Protein AF-A0AAU6CFG2-F1 (afdb_monomer_lite)

Secondary structure (DSSP, 8-state):
--HHHHHHHHHHHHTT--HHHHHHHHHHHHHSHHHHHHHHTS------S------HHHHHHTTSSPPPGGGTTTHHHHHHHHHHHHH-S--

Radius of gyration: 18.11 Å; chains: 1; bounding box: 50×34×37 Å

Structure (mmCIF, N/CA/C/O backbone):
data_AF-A0AAU6CFG2-F1
#
_entry.id   AF-A0AAU6CFG2-F1
#
loop_
_atom_site.group_PDB
_atom_site.id
_atom_site.type_symbol
_atom_site.label_atom_id
_atom_site.label_alt_id
_atom_site.label_comp_id
_atom_site.label_asym_id
_atom_site.label_entity_id
_atom_site.label_seq_id
_atom_site.pdbx_PDB_ins_code
_atom_site.Cartn_x
_atom_site.Cartn_y
_atom_site.Cartn_z
_atom_site.occupancy
_atom_site.B_iso_or_equi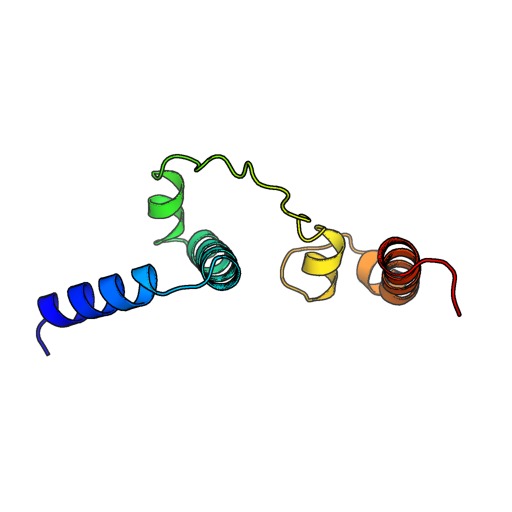v
_atom_site.auth_seq_id
_atom_site.auth_comp_id
_atom_site.auth_asym_id
_atom_site.auth_atom_id
_atom_site.pdbx_PDB_model_num
ATOM 1 N N . MET A 1 1 ? -22.446 16.549 4.649 1.00 54.91 1 MET A N 1
ATOM 2 C CA . MET A 1 1 ? -22.034 15.205 4.204 1.00 54.91 1 MET A CA 1
ATOM 3 C C . MET A 1 1 ? -22.372 14.250 5.319 1.00 54.91 1 MET A C 1
ATOM 5 O O . MET A 1 1 ? -22.051 14.548 6.462 1.00 54.91 1 MET A O 1
ATOM 9 N N . THR A 1 2 ? -23.158 13.219 5.031 1.00 71.69 2 THR A N 1
ATOM 10 C CA . THR A 1 2 ? -23.558 12.231 6.038 1.00 71.69 2 THR A CA 1
ATOM 11 C C . THR A 1 2 ? -22.609 11.051 5.936 1.00 71.69 2 THR A C 1
ATOM 13 O O . THR A 1 2 ? -22.419 10.557 4.829 1.00 71.69 2 THR A O 1
ATOM 16 N N . ALA A 1 3 ? -22.101 10.564 7.067 1.00 69.12 3 ALA A N 1
ATOM 17 C CA . ALA A 1 3 ? -21.141 9.460 7.125 1.00 69.12 3 ALA A CA 1
ATOM 18 C C . ALA A 1 3 ? -21.537 8.244 6.263 1.00 69.12 3 ALA A C 1
ATOM 20 O O . ALA A 1 3 ? -20.676 7.604 5.680 1.00 69.12 3 ALA A O 1
ATOM 21 N N . ALA A 1 4 ? -22.838 7.963 6.118 1.00 72.31 4 ALA A N 1
ATOM 22 C CA . ALA A 1 4 ? -23.347 6.889 5.261 1.00 72.31 4 ALA A CA 1
ATOM 23 C C . ALA A 1 4 ? -22.909 6.999 3.785 1.00 72.31 4 ALA A C 1
ATOM 25 O O . ALA A 1 4 ? -22.551 5.987 3.194 1.00 72.31 4 ALA A O 1
ATOM 26 N N . TYR A 1 5 ? -22.881 8.212 3.219 1.00 75.88 5 TYR A N 1
ATOM 27 C CA . TYR A 1 5 ? -22.417 8.427 1.842 1.00 75.88 5 TYR A CA 1
ATOM 28 C C . TYR A 1 5 ? -20.905 8.230 1.720 1.00 75.88 5 TYR A C 1
ATOM 30 O O . TYR A 1 5 ? -20.444 7.685 0.724 1.00 75.88 5 TYR A O 1
ATOM 38 N N . ASP A 1 6 ? -20.142 8.628 2.740 1.00 77.88 6 ASP A N 1
ATOM 39 C CA . ASP A 1 6 ? -18.684 8.492 2.728 1.00 77.88 6 ASP A CA 1
ATOM 40 C C . ASP A 1 6 ? -18.273 7.007 2.792 1.00 77.88 6 ASP A C 1
ATOM 42 O O . ASP A 1 6 ? -17.344 6.591 2.105 1.00 77.88 6 ASP A O 1
ATOM 46 N N . TYR A 1 7 ? -19.001 6.178 3.552 1.00 82.38 7 TYR A N 1
ATOM 47 C CA . TYR A 1 7 ? -18.774 4.727 3.579 1.00 82.38 7 TYR A CA 1
ATOM 48 C C . TYR A 1 7 ? -19.116 4.044 2.250 1.00 82.38 7 TYR A C 1
ATOM 50 O O . TYR A 1 7 ? -18.374 3.168 1.808 1.00 82.38 7 TYR A O 1
ATOM 58 N N . GLU A 1 8 ? -20.223 4.431 1.614 1.00 85.62 8 GLU A N 1
ATOM 59 C CA . GLU A 1 8 ? -20.663 3.851 0.340 1.00 85.62 8 GLU A CA 1
ATOM 60 C C . GLU A 1 8 ? -19.701 4.209 -0.806 1.00 85.62 8 GLU A C 1
ATOM 62 O O . GLU A 1 8 ? -19.298 3.334 -1.573 1.00 85.62 8 GLU A O 1
ATOM 67 N N . ASP A 1 9 ? -19.232 5.461 -0.861 1.00 88.88 9 ASP A N 1
ATOM 68 C CA . ASP A 1 9 ? -18.220 5.898 -1.832 1.00 88.88 9 ASP A CA 1
ATOM 69 C C . ASP A 1 9 ? -16.882 5.169 -1.630 1.00 88.88 9 ASP A C 1
ATOM 71 O O . ASP A 1 9 ? -16.282 4.673 -2.588 1.00 88.88 9 ASP A O 1
ATOM 75 N N . MET A 1 10 ? -16.443 5.000 -0.375 1.00 87.94 10 MET A N 1
ATOM 76 C CA . MET A 1 10 ? -15.247 4.207 -0.071 1.00 87.94 10 MET A CA 1
ATOM 77 C C . MET A 1 10 ? -15.384 2.751 -0.517 1.00 87.94 10 MET A C 1
ATOM 79 O O . MET A 1 10 ? -14.427 2.192 -1.055 1.00 87.94 10 MET A O 1
ATOM 83 N N . HIS A 1 11 ? -16.559 2.140 -0.347 1.00 88.12 11 HIS A N 1
ATOM 84 C CA . HIS A 1 11 ? -16.792 0.767 -0.789 1.00 88.12 11 HIS A CA 1
ATOM 85 C C . HIS A 1 11 ? -16.648 0.645 -2.311 1.00 88.12 11 HIS A C 1
ATOM 87 O O . HIS A 1 11 ? -15.889 -0.187 -2.807 1.00 88.12 11 HIS A O 1
ATOM 93 N N . HIS A 1 12 ? -17.263 1.570 -3.050 1.00 90.62 12 HIS A N 1
ATOM 94 C CA . HIS A 1 12 ? -17.159 1.616 -4.505 1.00 90.62 12 HIS A CA 1
ATOM 95 C C . HIS A 1 12 ? -15.741 1.876 -5.020 1.00 90.62 12 HIS A C 1
ATOM 97 O O . HIS A 1 12 ? -15.374 1.371 -6.083 1.00 90.62 12 HIS A O 1
ATOM 103 N N . LEU A 1 13 ? -14.934 2.664 -4.307 1.00 90.00 13 LEU A N 1
ATOM 104 C CA . LEU A 1 13 ? -13.536 2.869 -4.681 1.00 90.00 13 LEU A CA 1
ATOM 105 C C . LEU A 1 13 ? -12.704 1.607 -4.471 1.00 90.00 13 LEU A C 1
ATOM 107 O O . LEU A 1 13 ? -11.927 1.255 -5.360 1.00 90.00 13 LEU A O 1
ATOM 111 N N . VAL A 1 14 ? -12.880 0.922 -3.338 1.00 87.88 14 VAL A N 1
ATOM 112 C CA . VAL A 1 14 ? -12.159 -0.320 -3.024 1.00 87.88 14 VAL A CA 1
ATOM 113 C C . VAL A 1 14 ? -12.483 -1.417 -4.040 1.00 87.88 14 VAL A C 1
ATOM 115 O O . VAL A 1 14 ? -11.560 -2.061 -4.539 1.00 87.88 14 VAL A O 1
ATOM 118 N N . ASP A 1 15 ? -13.749 -1.552 -4.442 1.00 89.44 15 ASP A N 1
ATOM 119 C CA . ASP A 1 15 ? -14.201 -2.539 -5.436 1.00 89.44 15 ASP A CA 1
ATOM 120 C C . ASP A 1 15 ? -13.589 -2.341 -6.832 1.00 89.44 15 ASP A C 1
ATOM 122 O O . ASP A 1 15 ? -13.586 -3.250 -7.664 1.00 89.44 15 ASP A O 1
ATOM 126 N N . ARG A 1 16 ? -13.071 -1.143 -7.120 1.00 92.38 16 ARG A N 1
ATOM 127 C CA . ARG A 1 16 ? -12.500 -0.779 -8.426 1.00 92.38 16 ARG A CA 1
ATOM 128 C C . ARG A 1 16 ? -10.976 -0.799 -8.448 1.00 92.38 16 ARG A C 1
ATOM 130 O O . ARG A 1 16 ? -10.385 -0.498 -9.490 1.00 92.38 16 ARG A O 1
ATOM 137 N N . LEU A 1 17 ? -10.332 -1.111 -7.326 1.00 90.69 17 LEU A N 1
ATOM 138 C CA . LEU A 1 17 ? -8.879 -1.165 -7.247 1.00 90.69 17 LEU A CA 1
ATOM 139 C C . LEU A 1 17 ? -8.329 -2.324 -8.078 1.00 90.69 17 LEU A C 1
ATOM 141 O O . LEU A 1 17 ? -8.844 -3.438 -8.086 1.00 90.69 17 LEU A O 1
ATOM 145 N N . THR A 1 18 ? -7.215 -2.064 -8.750 1.00 84.25 18 THR A N 1
ATOM 146 C CA . THR A 1 18 ? -6.433 -3.117 -9.404 1.00 84.25 18 THR A CA 1
ATOM 147 C C . THR A 1 18 ? -5.698 -3.965 -8.355 1.00 84.25 18 THR A C 1
ATOM 149 O O . THR A 1 18 ? -5.386 -3.450 -7.276 1.00 84.25 18 THR A O 1
ATOM 152 N N . PRO A 1 19 ? -5.313 -5.219 -8.658 1.00 83.25 19 PRO A N 1
ATOM 153 C CA . PRO A 1 19 ? -4.592 -6.078 -7.709 1.00 83.25 19 PRO A CA 1
ATOM 154 C C . PRO A 1 19 ? -3.339 -5.417 -7.106 1.00 83.25 19 PRO A C 1
ATOM 156 O O . PRO A 1 19 ? -3.112 -5.457 -5.897 1.00 83.25 19 PRO A O 1
ATOM 159 N N . THR A 1 20 ? -2.566 -4.695 -7.923 1.00 75.81 20 THR A N 1
ATOM 160 C CA . THR A 1 20 ? -1.392 -3.934 -7.463 1.00 75.81 20 THR A CA 1
ATOM 161 C C . THR A 1 20 ? -1.758 -2.828 -6.469 1.00 75.81 20 THR A C 1
ATOM 163 O O . THR A 1 20 ? -1.018 -2.578 -5.517 1.00 75.81 20 THR A O 1
ATOM 166 N N . GLN A 1 21 ? -2.887 -2.144 -6.672 1.00 86.12 21 GLN A N 1
ATOM 167 C CA . GLN A 1 21 ? -3.369 -1.101 -5.762 1.00 86.12 21 GLN A CA 1
ATOM 168 C C . GLN A 1 21 ? -3.906 -1.699 -4.461 1.00 86.12 21 GLN A C 1
ATOM 170 O O . GLN A 1 21 ? -3.609 -1.162 -3.398 1.00 86.12 21 GLN A O 1
ATOM 175 N N . VAL A 1 22 ? -4.594 -2.842 -4.529 1.00 85.06 22 VAL A N 1
ATOM 176 C CA . VAL A 1 22 ? -5.017 -3.607 -3.347 1.00 85.06 22 VAL A CA 1
ATOM 177 C C . VAL A 1 22 ? -3.803 -4.018 -2.514 1.00 85.06 22 VAL A C 1
ATOM 179 O O . VAL A 1 22 ? -3.801 -3.834 -1.299 1.00 85.06 22 VAL A O 1
ATOM 182 N N . ARG A 1 23 ? -2.719 -4.488 -3.149 1.00 77.38 23 ARG A N 1
ATOM 183 C CA . ARG A 1 23 ? -1.483 -4.858 -2.443 1.00 77.38 23 ARG A CA 1
ATOM 184 C C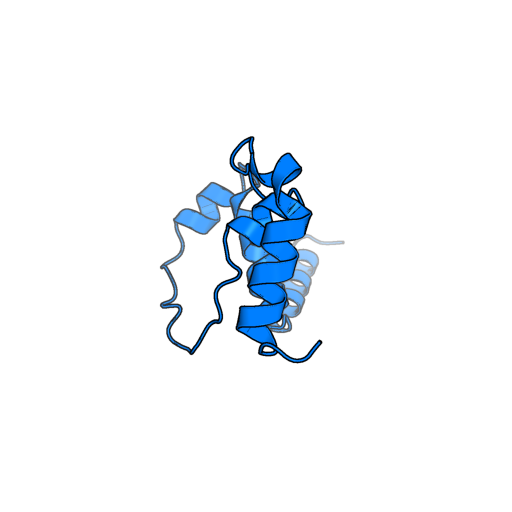 . ARG A 1 23 ? -0.841 -3.671 -1.723 1.00 77.38 23 ARG A C 1
ATOM 186 O O . ARG A 1 23 ? -0.442 -3.801 -0.569 1.00 77.38 23 ARG A O 1
ATOM 193 N N . ARG A 1 24 ? -0.772 -2.505 -2.375 1.00 83.00 24 ARG A N 1
ATOM 194 C CA . ARG A 1 24 ? -0.266 -1.269 -1.747 1.00 83.00 24 ARG A CA 1
ATOM 195 C C . ARG A 1 24 ? -1.158 -0.807 -0.599 1.00 83.00 24 ARG A C 1
ATOM 197 O O . ARG A 1 24 ? -0.637 -0.462 0.455 1.00 83.00 24 ARG A O 1
ATOM 204 N N . LEU A 1 25 ? -2.477 -0.837 -0.782 1.00 87.12 25 LEU A N 1
ATOM 205 C CA . LEU A 1 25 ? -3.432 -0.476 0.264 1.00 87.12 25 LEU A CA 1
ATOM 206 C C . LEU A 1 25 ? -3.294 -1.404 1.474 1.00 87.12 25 LEU A C 1
ATOM 208 O O . LEU A 1 25 ? -3.256 -0.929 2.601 1.00 87.12 25 LEU A O 1
ATOM 212 N N . ARG A 1 26 ? -3.129 -2.711 1.246 1.00 83.12 26 ARG A N 1
ATOM 213 C CA . ARG A 1 26 ? -2.911 -3.692 2.313 1.00 83.12 26 ARG A CA 1
ATOM 214 C C . ARG A 1 26 ? -1.651 -3.390 3.122 1.00 83.12 26 ARG A C 1
ATOM 216 O O . ARG A 1 26 ? -1.714 -3.450 4.342 1.00 83.12 26 ARG A O 1
ATOM 223 N N . LEU A 1 27 ? -0.546 -3.016 2.469 1.00 83.25 27 LEU A N 1
ATOM 224 C CA . LEU A 1 27 ? 0.679 -2.604 3.167 1.00 83.25 27 LEU A CA 1
ATOM 225 C C . LEU A 1 27 ? 0.443 -1.374 4.052 1.00 83.25 27 LEU A C 1
ATOM 227 O O . LEU A 1 27 ? 0.813 -1.397 5.223 1.00 83.25 27 LEU A O 1
ATOM 231 N N . LEU A 1 28 ? -0.218 -0.341 3.522 1.00 85.50 28 LEU A N 1
ATOM 232 C CA . LEU A 1 28 ? -0.538 0.874 4.281 1.00 85.50 28 LEU A CA 1
ATOM 2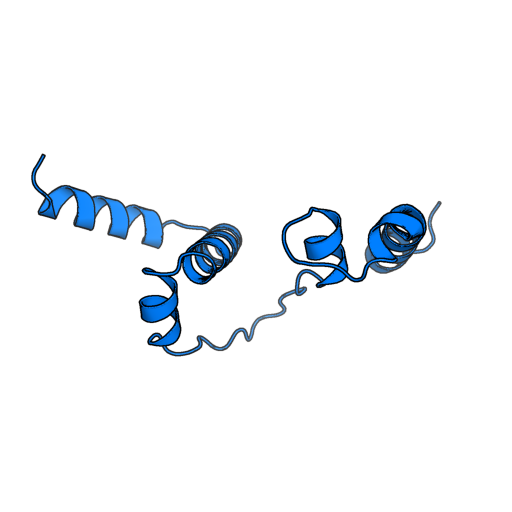33 C C . LEU A 1 28 ? -1.434 0.567 5.489 1.00 85.50 28 LEU A C 1
ATOM 235 O O . LEU A 1 28 ? -1.145 0.999 6.598 1.00 85.50 28 LEU A O 1
ATOM 239 N N . VAL A 1 29 ? -2.472 -0.247 5.289 1.00 86.00 29 VAL A N 1
ATOM 240 C CA . VAL A 1 29 ? -3.398 -0.683 6.344 1.00 86.00 29 VAL A CA 1
ATOM 241 C C . VAL A 1 29 ? -2.679 -1.478 7.439 1.00 86.00 29 VAL A C 1
ATOM 243 O O . VAL A 1 29 ? -2.976 -1.305 8.613 1.00 86.00 29 VAL A O 1
ATOM 246 N N . THR A 1 30 ? -1.715 -2.335 7.090 1.00 81.50 30 THR A N 1
ATOM 247 C CA . THR A 1 30 ? -0.960 -3.116 8.090 1.00 81.50 30 THR A CA 1
ATOM 248 C C . THR A 1 30 ? 0.049 -2.296 8.894 1.00 81.50 30 THR A C 1
ATOM 250 O O . THR A 1 30 ? 0.456 -2.741 9.967 1.00 81.50 30 THR A O 1
ATOM 253 N N . GLN A 1 31 ? 0.466 -1.134 8.381 1.00 80.44 31 GLN A N 1
ATOM 254 C CA . GLN A 1 31 ? 1.399 -0.218 9.047 1.00 80.44 31 GLN A CA 1
ATOM 255 C C . GLN A 1 31 ? 0.698 0.755 10.005 1.00 80.44 31 GLN A C 1
ATOM 257 O O . GLN A 1 31 ? 1.355 1.336 10.864 1.00 80.44 31 GLN A O 1
ATOM 262 N N . ASP A 1 32 ? -0.614 0.925 9.867 1.00 88.06 32 ASP A N 1
ATOM 263 C CA . ASP A 1 32 ? -1.433 1.756 10.743 1.00 88.06 32 ASP A CA 1
ATOM 264 C C . ASP A 1 32 ? -1.895 0.954 11.974 1.00 88.06 32 ASP A C 1
ATOM 266 O O . ASP A 1 32 ? -2.433 -0.141 11.837 1.00 88.06 32 ASP A O 1
ATOM 270 N N . GLU A 1 33 ? -1.664 1.462 13.188 1.00 82.44 33 GLU A N 1
ATOM 271 C CA . GLU A 1 33 ? -1.912 0.718 14.436 1.00 82.44 33 GLU A CA 1
ATOM 272 C C . GLU A 1 33 ? -3.399 0.402 14.674 1.00 82.44 33 GLU A C 1
ATOM 274 O O . GLU A 1 33 ? -3.733 -0.685 15.161 1.00 82.44 33 GLU A O 1
ATOM 279 N N . GLU A 1 34 ? -4.297 1.319 14.307 1.00 84.06 34 GLU A N 1
ATOM 280 C CA . GLU A 1 34 ? -5.740 1.130 14.466 1.00 84.06 34 GLU A CA 1
ATOM 281 C C . GLU A 1 34 ? -6.282 0.184 13.386 1.00 84.06 34 GLU A C 1
ATOM 283 O O . GLU A 1 34 ? -7.060 -0.730 13.677 1.00 84.06 34 GLU A O 1
ATOM 288 N N . LEU A 1 35 ? -5.830 0.341 12.139 1.00 84.44 35 LEU A N 1
ATOM 289 C CA . LEU A 1 35 ? -6.306 -0.459 11.009 1.00 84.44 35 LEU A CA 1
ATOM 290 C C . LEU A 1 35 ? -5.659 -1.853 10.937 1.00 84.44 35 LEU A C 1
ATOM 292 O O . LEU A 1 35 ? -6.287 -2.800 10.454 1.00 84.44 35 LEU A O 1
ATOM 296 N N . SER A 1 36 ? -4.441 -2.025 11.455 1.00 82.12 36 SER A N 1
ATOM 297 C CA . SER A 1 36 ? -3.722 -3.306 11.452 1.00 82.12 36 SER A CA 1
ATOM 298 C C . SER A 1 36 ? -4.442 -4.366 12.284 1.00 82.12 36 SER A C 1
ATOM 300 O O . SER A 1 36 ? -4.523 -5.524 11.870 1.00 82.12 36 SER A O 1
ATOM 302 N N . GLN A 1 37 ? -5.059 -3.975 13.404 1.00 81.44 37 GLN A N 1
ATOM 303 C CA . GLN A 1 37 ? -5.880 -4.876 14.224 1.00 81.44 37 GLN A CA 1
ATOM 304 C C . GLN A 1 37 ? -7.078 -5.424 13.437 1.00 81.44 37 GLN A C 1
ATOM 306 O O . GLN A 1 37 ? -7.401 -6.610 13.522 1.00 81.44 37 GLN A O 1
ATOM 311 N N . VAL A 1 38 ? -7.700 -4.577 12.612 1.00 79.50 38 VAL A N 1
ATOM 312 C CA . VAL A 1 38 ? -8.815 -4.969 11.743 1.00 79.50 38 VAL A CA 1
ATOM 313 C C . VAL A 1 38 ? -8.322 -5.897 10.632 1.00 79.50 38 VAL A C 1
ATOM 315 O O . VAL A 1 38 ? -8.933 -6.932 10.375 1.00 79.50 38 VAL A O 1
ATOM 318 N N . ALA A 1 39 ? -7.181 -5.595 10.013 1.00 76.44 39 ALA A N 1
ATOM 319 C CA . ALA A 1 39 ? -6.622 -6.408 8.935 1.00 76.44 39 ALA A CA 1
ATOM 320 C C . ALA A 1 39 ? -6.185 -7.812 9.383 1.00 76.44 39 ALA A C 1
ATOM 322 O O . ALA A 1 39 ? -6.330 -8.765 8.620 1.00 76.44 39 ALA A O 1
ATOM 323 N N . GLN A 1 40 ? -5.694 -7.960 10.616 1.00 77.50 40 GLN A N 1
ATOM 324 C CA . GLN A 1 40 ? -5.317 -9.256 11.200 1.00 77.50 40 GLN A CA 1
ATOM 325 C C . GLN A 1 40 ? -6.521 -10.161 11.496 1.00 77.50 40 GLN A C 1
ATOM 327 O O . GLN A 1 40 ? -6.365 -11.376 11.601 1.00 77.50 40 GLN A O 1
ATOM 332 N N . SER A 1 41 ? -7.719 -9.584 11.619 1.00 75.81 41 SER A N 1
ATOM 333 C CA . SER A 1 41 ? -8.962 -10.334 11.831 1.00 75.81 41 SER A CA 1
ATOM 334 C C . SER A 1 41 ? -9.548 -10.922 10.541 1.00 75.81 41 SER A C 1
ATOM 336 O O . SER A 1 41 ? -10.428 -11.784 10.598 1.00 75.81 41 SER A O 1
ATOM 338 N N . LEU A 1 42 ? -9.062 -10.477 9.375 1.00 72.25 42 LEU A N 1
ATOM 339 C CA . LEU A 1 42 ? -9.522 -10.953 8.075 1.00 72.25 42 LEU A CA 1
ATOM 340 C C . LEU A 1 42 ? -8.852 -12.287 7.709 1.00 72.25 42 LEU A C 1
ATOM 342 O O . LEU A 1 42 ? -7.653 -12.463 7.943 1.00 72.25 42 LEU A O 1
ATOM 346 N N . PRO A 1 43 ? -9.591 -13.226 7.090 1.00 60.88 43 PRO A N 1
ATOM 347 C CA . PRO A 1 43 ? -9.011 -14.474 6.618 1.00 60.88 43 PRO A CA 1
ATOM 348 C C . PRO A 1 43 ? -7.911 -14.184 5.592 1.00 60.88 43 PRO A C 1
ATOM 350 O O . PRO A 1 43 ? -8.083 -13.368 4.682 1.00 60.88 43 PRO A O 1
ATOM 353 N N . ALA A 1 44 ? -6.767 -14.854 5.740 1.00 57.31 44 ALA A N 1
ATOM 354 C CA . ALA A 1 44 ? -5.705 -14.794 4.750 1.00 57.31 44 ALA A CA 1
ATOM 355 C C . ALA A 1 44 ? -6.243 -15.359 3.429 1.00 57.31 44 ALA A C 1
ATOM 357 O O . ALA A 1 44 ? -6.458 -16.559 3.305 1.00 57.31 44 ALA A O 1
ATOM 358 N N . VAL A 1 45 ? -6.514 -14.481 2.462 1.00 55.84 45 VAL A N 1
ATOM 359 C CA . VAL A 1 45 ? -6.799 -14.903 1.090 1.00 55.84 45 VAL A CA 1
ATOM 360 C C . VAL A 1 45 ? -5.530 -15.558 0.559 1.00 55.84 45 VAL A C 1
ATOM 362 O O . VAL A 1 45 ? -4.483 -14.907 0.516 1.00 55.84 45 VAL A O 1
ATOM 365 N N . ASP A 1 46 ? -5.637 -16.841 0.219 1.00 45.38 46 ASP A N 1
ATOM 366 C CA . ASP A 1 46 ? -4.599 -17.626 -0.437 1.00 45.38 46 ASP A CA 1
ATOM 367 C C . ASP A 1 46 ? -4.093 -16.868 -1.670 1.00 45.38 46 ASP A C 1
ATOM 369 O O . ASP A 1 46 ? -4.789 -16.749 -2.678 1.00 45.38 4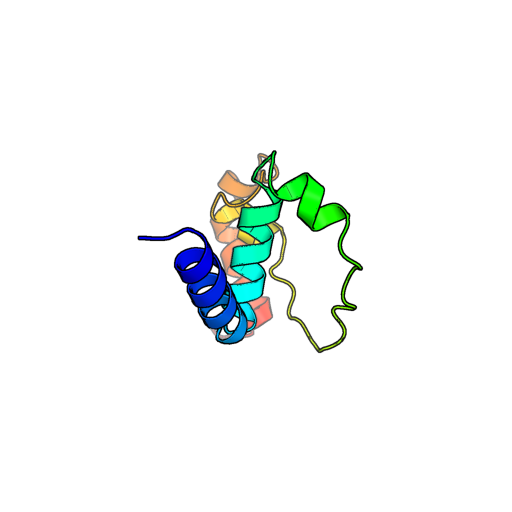6 ASP A O 1
ATOM 373 N N . ALA A 1 47 ? -2.873 -16.340 -1.577 1.00 50.28 47 ALA A N 1
ATOM 374 C CA . ALA A 1 47 ? -2.125 -15.776 -2.692 1.00 50.28 47 ALA A CA 1
ATOM 375 C C . ALA A 1 47 ? -1.635 -16.921 -3.596 1.00 50.28 47 ALA A C 1
ATOM 377 O O . ALA A 1 47 ? -0.448 -17.222 -3.663 1.00 50.28 47 ALA A O 1
ATOM 378 N N . ASN A 1 48 ? -2.572 -17.624 -4.228 1.00 47.53 48 ASN A N 1
ATOM 379 C CA . ASN A 1 48 ? -2.303 -18.650 -5.225 1.00 47.53 48 ASN A CA 1
ATOM 380 C C . ASN A 1 48 ? -2.677 -18.091 -6.595 1.00 47.53 48 ASN A C 1
ATOM 382 O O . ASN A 1 48 ? -3.801 -18.291 -7.034 1.00 47.53 48 ASN A O 1
ATOM 386 N N . GLU A 1 49 ? -1.747 -17.380 -7.231 1.00 43.62 49 GLU A N 1
ATOM 387 C CA . GLU A 1 49 ? -1.697 -17.130 -8.680 1.00 43.62 49 GLU A CA 1
ATOM 388 C C . GLU A 1 49 ? -0.389 -16.384 -8.979 1.00 43.62 49 GLU A C 1
ATOM 390 O O . GLU A 1 49 ? -0.334 -15.168 -8.846 1.00 43.62 49 GLU A O 1
ATOM 395 N N . ASP A 1 50 ? 0.680 -17.133 -9.289 1.00 47.56 50 ASP A N 1
ATOM 396 C CA . ASP A 1 50 ? 1.926 -16.678 -9.936 1.00 47.56 50 ASP A CA 1
ATOM 397 C C . ASP A 1 50 ? 2.394 -15.245 -9.601 1.00 47.56 50 ASP A C 1
ATOM 399 O O . ASP A 1 50 ? 2.787 -14.458 -10.466 1.00 47.56 50 ASP A O 1
ATOM 403 N N . GLU A 1 51 ? 2.364 -14.888 -8.315 1.00 49.81 51 GLU A N 1
ATOM 404 C CA . GLU A 1 51 ? 2.866 -13.608 -7.848 1.00 49.81 51 GLU A CA 1
ATOM 405 C C . GLU A 1 51 ? 4.391 -13.661 -7.879 1.00 49.81 51 GLU A C 1
ATOM 407 O O . GLU A 1 51 ? 5.026 -14.294 -7.032 1.00 49.81 51 GLU A O 1
ATOM 412 N N . GLU A 1 52 ? 5.007 -12.936 -8.814 1.00 51.31 52 GLU A N 1
ATOM 413 C CA . GLU A 1 52 ? 6.398 -12.518 -8.659 1.00 51.31 52 GLU A CA 1
ATOM 414 C C . GLU A 1 52 ? 6.453 -11.610 -7.417 1.00 51.31 52 GLU A C 1
ATOM 416 O O . GLU A 1 52 ? 6.220 -10.397 -7.456 1.00 51.31 52 GLU A O 1
ATOM 421 N N . SER A 1 53 ? 6.624 -12.244 -6.256 1.00 58.19 53 SER A N 1
ATOM 422 C CA . SER A 1 53 ? 6.687 -11.588 -4.962 1.00 58.19 53 SER A CA 1
ATOM 423 C C . SER A 1 53 ? 7.764 -10.518 -5.026 1.00 58.19 53 SER A C 1
ATOM 425 O O . SER A 1 53 ? 8.898 -10.800 -5.412 1.00 58.19 53 SER A O 1
ATOM 427 N N . VAL A 1 54 ? 7.410 -9.275 -4.677 1.00 60.12 54 VAL A N 1
ATOM 428 C CA . VAL A 1 54 ? 8.385 -8.186 -4.648 1.00 60.12 54 VAL A CA 1
ATOM 429 C C . VAL A 1 54 ? 9.424 -8.558 -3.587 1.00 60.12 54 VAL A C 1
ATOM 431 O O . VAL A 1 54 ? 9.074 -8.616 -2.406 1.00 60.12 54 VAL A O 1
ATOM 434 N N . PRO A 1 55 ? 10.682 -8.839 -3.967 1.00 66.69 55 PRO A N 1
ATOM 435 C CA . PRO A 1 55 ? 11.671 -9.355 -3.040 1.00 66.69 55 PRO A CA 1
ATOM 436 C C . PRO A 1 55 ? 11.943 -8.333 -1.946 1.00 66.69 55 PRO A C 1
ATOM 438 O O . PRO A 1 55 ? 12.076 -7.139 -2.225 1.00 66.69 55 PRO A O 1
ATOM 441 N N . ALA A 1 56 ? 12.075 -8.817 -0.713 1.00 67.19 56 ALA A N 1
ATOM 442 C CA . ALA A 1 56 ? 12.273 -7.987 0.472 1.00 67.19 56 ALA A CA 1
ATOM 443 C C . ALA A 1 56 ? 13.440 -6.991 0.323 1.00 67.19 56 ALA A C 1
ATOM 445 O O . ALA A 1 56 ? 13.335 -5.860 0.787 1.00 67.19 56 ALA A O 1
ATOM 446 N N . GLY A 1 57 ? 14.503 -7.363 -0.402 1.00 68.94 57 GLY A N 1
ATOM 447 C CA . GLY A 1 57 ? 15.627 -6.466 -0.694 1.00 68.94 57 GLY A CA 1
ATOM 448 C C . GLY A 1 57 ? 15.244 -5.217 -1.500 1.00 68.94 57 GLY A C 1
ATOM 449 O O . GLY A 1 57 ? 15.763 -4.142 -1.231 1.00 68.94 57 GLY A O 1
ATOM 450 N N . LEU A 1 58 ? 14.284 -5.301 -2.429 1.00 72.44 58 LEU A N 1
ATOM 451 C CA . LEU A 1 58 ? 13.838 -4.136 -3.199 1.00 72.44 58 LEU A CA 1
ATOM 452 C C . LEU A 1 58 ? 12.982 -3.210 -2.337 1.00 72.44 58 LEU A C 1
ATOM 454 O O . LEU A 1 58 ? 13.116 -1.995 -2.427 1.00 72.44 58 LEU A O 1
ATOM 458 N N . LEU A 1 59 ? 12.125 -3.785 -1.490 1.00 73.75 59 LEU A N 1
ATOM 459 C CA . LEU A 1 59 ? 11.321 -3.021 -0.536 1.00 73.75 59 LEU A CA 1
ATOM 460 C C . LEU A 1 59 ? 12.210 -2.293 0.477 1.00 73.75 59 LEU A C 1
ATOM 462 O O . LEU A 1 59 ? 11.940 -1.144 0.816 1.00 73.75 59 LEU A O 1
ATOM 466 N N . ALA A 1 60 ? 13.283 -2.938 0.925 1.00 75.62 60 ALA A N 1
ATOM 467 C CA . ALA A 1 60 ? 14.257 -2.339 1.820 1.00 75.62 60 ALA A CA 1
ATOM 468 C C . ALA A 1 60 ? 15.058 -1.215 1.140 1.00 75.62 60 ALA A C 1
ATOM 470 O O . ALA A 1 60 ? 15.232 -0.146 1.717 1.00 75.62 60 ALA A O 1
ATOM 471 N N . LEU A 1 61 ? 15.466 -1.414 -0.118 1.00 75.19 61 LEU A N 1
ATOM 472 C CA . LEU A 1 61 ? 16.216 -0.425 -0.894 1.00 75.19 61 LEU A CA 1
ATOM 473 C C . LEU A 1 61 ? 15.440 0.885 -1.106 1.00 75.19 61 LEU A C 1
ATOM 475 O O . LEU A 1 61 ? 16.016 1.966 -1.031 1.00 75.19 61 LEU A O 1
ATOM 479 N N . ILE A 1 62 ? 14.131 0.803 -1.357 1.00 74.31 62 ILE A N 1
ATOM 480 C CA . ILE A 1 62 ? 13.276 1.988 -1.545 1.00 74.31 62 ILE A CA 1
ATOM 481 C C . ILE A 1 62 ? 12.802 2.609 -0.218 1.00 74.31 62 ILE A C 1
ATOM 483 O O . ILE A 1 62 ? 11.973 3.516 -0.235 1.00 74.31 62 ILE A O 1
ATOM 487 N N . GLY A 1 63 ? 13.283 2.108 0.926 1.00 66.12 63 GLY A N 1
ATOM 488 C CA . GLY A 1 63 ? 12.908 2.595 2.255 1.00 66.12 63 GLY A CA 1
ATOM 489 C C . GLY A 1 63 ? 11.495 2.202 2.698 1.00 66.12 63 GLY A C 1
ATOM 490 O O . GLY A 1 63 ? 10.933 2.839 3.584 1.00 66.12 63 GLY A O 1
ATOM 491 N N . SER A 1 64 ? 10.901 1.171 2.087 1.00 59.84 64 SER A N 1
ATOM 492 C CA . SER A 1 64 ? 9.553 0.691 2.423 1.00 59.84 64 SER A CA 1
ATOM 493 C C . SER A 1 64 ? 9.531 -0.276 3.612 1.00 59.84 64 SER A C 1
ATOM 495 O O . SER A 1 64 ? 8.467 -0.475 4.196 1.00 59.84 64 SER A O 1
ATOM 497 N N . VAL A 1 65 ? 10.663 -0.902 3.944 1.00 71.38 65 VAL A N 1
ATOM 498 C CA . VAL A 1 65 ? 10.860 -1.753 5.131 1.00 71.38 65 VAL A CA 1
ATOM 499 C C . VAL A 1 65 ? 12.279 -1.565 5.665 1.00 71.38 65 VAL A C 1
ATOM 501 O O . VAL A 1 65 ? 13.160 -1.115 4.932 1.00 71.38 65 VAL A O 1
ATOM 504 N N . ASN A 1 66 ? 12.522 -1.946 6.921 1.00 69.69 66 ASN A N 1
ATOM 505 C CA . ASN A 1 66 ? 13.883 -1.994 7.453 1.00 69.69 66 ASN A CA 1
ATOM 506 C C . ASN A 1 66 ? 14.695 -3.063 6.710 1.00 69.69 66 ASN A C 1
ATOM 508 O O . ASN A 1 66 ? 14.357 -4.248 6.740 1.00 69.69 66 ASN A O 1
ATOM 512 N N . GLY A 1 67 ? 15.746 -2.620 6.025 1.00 65.75 67 GLY A N 1
ATOM 513 C CA . GLY A 1 67 ? 16.731 -3.478 5.378 1.00 65.75 67 GLY A CA 1
ATOM 514 C C . GLY A 1 67 ? 17.883 -3.844 6.304 1.00 65.75 67 GLY A C 1
ATOM 515 O O . GLY A 1 67 ? 18.088 -3.172 7.316 1.00 65.75 67 GLY A O 1
ATOM 516 N N . PRO A 1 68 ? 18.663 -4.878 5.957 1.00 70.38 68 PRO A N 1
ATOM 517 C CA . PRO A 1 68 ? 19.954 -5.081 6.593 1.00 70.38 68 PRO A CA 1
ATOM 518 C C . PRO A 1 68 ? 20.859 -3.861 6.341 1.00 70.38 68 PRO A C 1
ATOM 520 O O . PRO A 1 68 ? 20.771 -3.219 5.293 1.00 70.38 68 PRO A O 1
ATOM 523 N N . GLU A 1 69 ? 21.693 -3.515 7.326 1.00 65.56 69 GLU A N 1
ATOM 524 C CA . GLU A 1 69 ? 22.535 -2.303 7.312 1.00 65.56 69 GLU A CA 1
ATOM 525 C C . GLU A 1 69 ? 23.456 -2.225 6.081 1.00 65.56 69 GLU A C 1
ATOM 527 O O . GLU A 1 69 ? 23.713 -1.137 5.570 1.00 65.56 69 GLU A O 1
ATOM 532 N N . ASP A 1 70 ? 23.897 -3.374 5.559 1.00 72.44 70 ASP A N 1
ATOM 533 C CA . ASP A 1 70 ? 24.788 -3.478 4.397 1.00 72.44 70 ASP A CA 1
ATOM 534 C C . ASP A 1 70 ? 24.077 -3.253 3.052 1.00 72.44 70 ASP A C 1
ATOM 536 O O . ASP A 1 70 ? 24.726 -3.080 2.018 1.00 72.44 70 ASP A O 1
ATOM 540 N N . LEU A 1 71 ? 22.741 -3.227 3.036 1.00 69.62 71 LEU A N 1
ATOM 541 C CA . LEU A 1 71 ? 21.965 -3.110 1.803 1.00 69.62 71 LEU A CA 1
ATOM 542 C C . LEU A 1 71 ? 22.153 -1.745 1.128 1.00 69.62 71 LEU A C 1
ATOM 544 O O . LEU A 1 71 ? 22.166 -1.659 -0.098 1.00 69.62 71 LEU A O 1
ATOM 548 N N . ALA A 1 72 ? 22.321 -0.683 1.921 1.00 69.19 72 ALA A N 1
ATOM 549 C CA . ALA A 1 72 ? 22.601 0.654 1.403 1.00 69.19 72 ALA A CA 1
ATOM 550 C C . ALA A 1 72 ? 23.996 0.730 0.760 1.00 69.19 72 ALA A C 1
ATOM 552 O O . ALA A 1 72 ? 24.169 1.374 -0.274 1.00 69.19 72 ALA A O 1
ATOM 553 N N . GLU A 1 73 ? 24.979 0.032 1.331 1.00 77.06 73 GLU A N 1
ATOM 554 C CA . GLU A 1 73 ? 26.350 -0.031 0.813 1.00 77.06 73 GLU A CA 1
ATOM 555 C C . GLU A 1 73 ? 26.436 -0.874 -0.470 1.00 77.06 73 GLU A C 1
ATOM 557 O O . GLU A 1 73 ? 27.176 -0.535 -1.390 1.00 77.06 73 GLU A O 1
ATOM 562 N N . ARG A 1 74 ? 25.621 -1.931 -0.575 1.00 79.44 74 ARG A N 1
ATOM 563 C CA . ARG A 1 74 ? 25.648 -2.907 -1.680 1.00 79.44 74 ARG A CA 1
ATOM 564 C C . ARG A 1 74 ? 24.541 -2.724 -2.722 1.00 79.44 74 ARG A C 1
ATOM 566 O O . ARG A 1 74 ? 24.290 -3.629 -3.521 1.00 79.44 74 ARG A O 1
ATOM 573 N N . HIS A 1 75 ? 23.858 -1.582 -2.731 1.00 76.81 75 HIS A N 1
ATOM 574 C CA . HIS A 1 75 ? 22.678 -1.391 -3.577 1.00 76.81 75 HIS A CA 1
ATOM 575 C C . HIS A 1 75 ? 22.970 -1.510 -5.081 1.00 76.81 75 HIS A C 1
ATOM 577 O O . HIS A 1 75 ? 22.148 -2.057 -5.813 1.00 76.81 75 HIS A O 1
ATOM 583 N N . ASP A 1 76 ? 24.141 -1.065 -5.543 1.00 81.19 76 ASP A N 1
ATOM 584 C CA . ASP A 1 76 ? 24.548 -1.189 -6.949 1.00 81.19 76 ASP A CA 1
ATOM 585 C C . ASP A 1 76 ? 24.689 -2.653 -7.383 1.00 81.19 76 ASP A C 1
ATOM 587 O O . ASP A 1 76 ? 24.254 -3.035 -8.473 1.00 81.19 76 ASP A O 1
ATOM 591 N N . ASP A 1 77 ? 25.259 -3.493 -6.517 1.00 83.69 77 ASP A N 1
ATOM 592 C CA . ASP A 1 77 ? 25.398 -4.927 -6.770 1.00 83.69 77 ASP A CA 1
ATOM 593 C C . ASP A 1 77 ? 24.035 -5.615 -6.754 1.00 83.69 77 ASP A C 1
ATOM 595 O O . ASP A 1 77 ? 23.744 -6.419 -7.639 1.00 83.69 77 ASP A O 1
ATOM 599 N N . TYR A 1 78 ? 23.168 -5.224 -5.817 1.00 79.81 78 TYR A N 1
ATOM 600 C CA . TYR A 1 78 ? 21.793 -5.705 -5.742 1.00 79.81 78 TYR A CA 1
ATOM 601 C C . TYR A 1 78 ? 20.989 -5.368 -7.008 1.00 79.81 78 TYR A C 1
ATOM 603 O O . TYR A 1 78 ? 20.291 -6.222 -7.556 1.00 79.81 78 TYR A O 1
ATOM 611 N N . ILE A 1 79 ? 21.097 -4.135 -7.515 1.00 81.50 79 ILE A N 1
ATOM 612 C CA . ILE A 1 79 ? 20.440 -3.720 -8.761 1.00 81.50 79 ILE A CA 1
ATOM 613 C C . ILE A 1 79 ? 21.009 -4.504 -9.948 1.00 81.50 79 ILE A C 1
ATOM 615 O O . ILE A 1 79 ? 20.242 -4.959 -10.797 1.00 81.50 79 ILE A O 1
ATOM 619 N N . ARG A 1 80 ? 22.332 -4.696 -10.012 1.00 83.75 80 ARG A N 1
ATOM 620 C CA . ARG A 1 80 ? 22.993 -5.421 -11.106 1.00 83.75 80 ARG A CA 1
ATOM 621 C C . ARG A 1 80 ? 22.593 -6.895 -11.150 1.00 83.75 80 ARG A C 1
ATOM 623 O O . ARG A 1 80 ? 22.250 -7.396 -12.218 1.00 83.75 80 ARG A O 1
ATOM 630 N N . GLU A 1 81 ? 22.603 -7.572 -10.006 1.00 82.31 81 GLU A N 1
ATOM 631 C CA . GLU A 1 81 ? 22.167 -8.965 -9.870 1.00 82.31 81 GLU A CA 1
ATOM 632 C C . GLU A 1 81 ? 20.701 -9.117 -10.285 1.00 82.31 81 GLU A C 1
ATOM 634 O O . GLU A 1 81 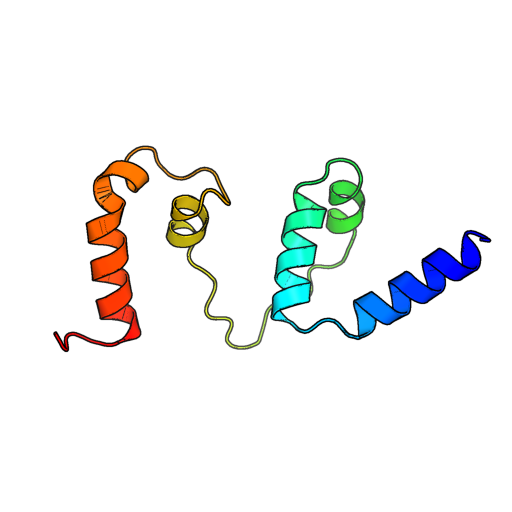? 20.366 -9.956 -11.118 1.00 82.31 81 GLU A O 1
ATOM 639 N N . ARG A 1 82 ? 19.848 -8.193 -9.841 1.00 77.44 82 ARG A N 1
ATOM 640 C CA . ARG A 1 82 ? 18.429 -8.175 -10.192 1.00 77.44 82 ARG A CA 1
ATOM 641 C C . ARG A 1 82 ? 18.165 -7.932 -11.678 1.00 77.44 82 ARG A C 1
ATOM 643 O O . ARG A 1 82 ? 17.260 -8.535 -12.253 1.00 77.44 82 ARG A O 1
ATOM 650 N N . MET A 1 83 ? 18.916 -7.032 -12.312 1.00 80.44 83 MET A N 1
ATOM 651 C CA . MET A 1 83 ? 18.798 -6.799 -13.755 1.00 80.44 83 MET A CA 1
ATOM 652 C C . MET A 1 83 ? 19.197 -8.049 -14.543 1.00 80.44 83 MET A C 1
ATOM 654 O O . MET A 1 83 ? 18.526 -8.385 -15.516 1.00 80.44 83 MET A O 1
ATOM 658 N N . ARG A 1 84 ? 20.220 -8.778 -14.081 1.00 82.38 84 ARG A N 1
ATOM 659 C CA . ARG A 1 84 ? 20.633 -10.056 -14.670 1.00 82.38 84 ARG A CA 1
ATOM 660 C C . ARG A 1 84 ? 19.573 -11.145 -14.494 1.00 82.38 84 ARG A C 1
ATOM 662 O O . ARG A 1 84 ? 19.275 -11.841 -15.457 1.00 82.38 84 ARG A O 1
ATOM 669 N N . GLU A 1 85 ? 18.987 -11.282 -13.308 1.00 77.06 85 GLU A N 1
ATOM 670 C CA . GLU A 1 85 ? 17.912 -12.253 -13.047 1.00 77.06 85 GLU A CA 1
ATOM 671 C C . GLU A 1 85 ? 16.668 -11.985 -13.904 1.00 77.06 85 GLU A C 1
ATOM 673 O O . GLU A 1 85 ? 16.026 -12.919 -14.380 1.00 77.06 85 GLU A O 1
ATOM 678 N N . ARG A 1 86 ? 16.341 -10.705 -14.125 1.00 70.94 86 ARG A N 1
ATOM 679 C CA . ARG A 1 86 ? 15.111 -10.295 -14.812 1.00 70.94 86 ARG A CA 1
ATOM 680 C C . ARG A 1 86 ? 15.227 -10.230 -16.333 1.00 70.94 86 ARG A C 1
ATOM 682 O O . ARG A 1 86 ? 14.251 -10.504 -17.025 1.00 70.94 86 ARG A O 1
ATOM 689 N N . PHE A 1 87 ? 16.379 -9.820 -16.853 1.00 78.12 87 PHE A N 1
ATOM 690 C CA . PHE A 1 87 ? 16.564 -9.545 -18.282 1.00 78.12 87 PHE A CA 1
ATOM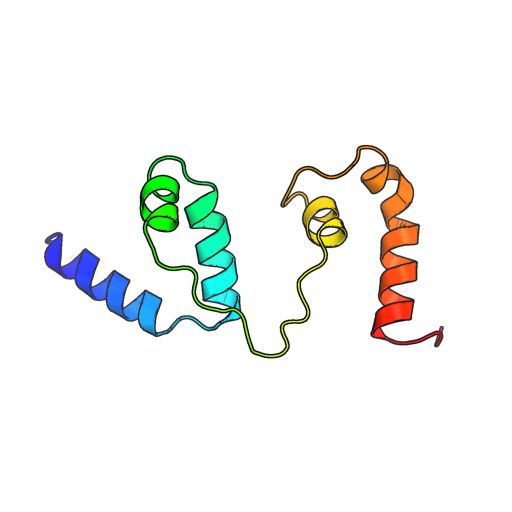 691 C C . PHE A 1 87 ? 17.653 -10.404 -18.936 1.00 78.12 87 PHE A C 1
ATOM 693 O O . PHE A 1 87 ? 17.819 -10.345 -20.153 1.00 78.12 87 PHE A O 1
ATOM 700 N N . GLY A 1 88 ? 18.350 -11.241 -18.161 1.00 69.88 88 GLY A N 1
ATOM 701 C CA . GLY A 1 88 ? 19.488 -12.024 -18.631 1.00 69.88 88 GLY A CA 1
ATOM 702 C C . GLY A 1 88 ? 20.759 -11.184 -18.794 1.00 69.88 88 GLY A C 1
ATOM 703 O O . GLY A 1 88 ? 20.737 -9.954 -18.764 1.00 69.88 88 GLY A O 1
ATOM 704 N N . ASP A 1 89 ? 21.894 -11.866 -18.956 1.00 67.75 89 ASP A N 1
ATOM 705 C CA . ASP A 1 89 ? 23.207 -11.250 -19.191 1.00 67.75 89 ASP A CA 1
ATOM 706 C C . ASP A 1 89 ? 23.250 -10.732 -20.644 1.00 67.75 89 ASP A C 1
ATOM 708 O O . ASP A 1 89 ? 23.676 -11.407 -21.579 1.00 67.75 89 ASP A O 1
ATOM 712 N N . SER A 1 90 ? 22.651 -9.571 -20.882 1.00 61.00 90 SER A N 1
ATOM 713 C CA . SER A 1 90 ? 22.683 -8.865 -22.166 1.00 61.00 90 SER A CA 1
ATOM 714 C C . SER A 1 90 ? 22.923 -7.382 -21.911 1.00 61.00 90 SER A C 1
ATOM 716 O O . SER A 1 90 ? 22.029 -6.552 -22.065 1.00 61.00 90 SER A O 1
ATOM 718 N N . ALA A 1 91 ? 24.150 -7.081 -21.484 1.00 50.31 91 ALA A N 1
ATOM 719 C CA . ALA A 1 91 ? 24.795 -5.773 -21.532 1.00 50.31 91 ALA A CA 1
ATOM 720 C C . ALA A 1 91 ? 26.303 -5.978 -21.723 1.00 50.31 91 ALA A C 1
ATOM 722 O O . ALA A 1 91 ? 26.857 -6.864 -21.032 1.00 50.31 91 ALA A O 1
#

Sequence (91 aa):
MTAAYDYEDMHHLVDRLTPTQVRRLRLLVTQDEELSQVAQSLPAVDANEDEESVPAGLLALIGSVNGPEDLAERHDDYIRERMRERFGDSA

Foldseek 3Di:
DDVVVVVVVVVVVQVPDDPVRVVVVLLVQCVDPVSVVVSVPDDPDPPPDPDPPPDPLVCCCVVNDPDDPCSVVCVVVVVVVVCCVPPNPDD

pLDDT: mean 74.33, std 11.84, range [43.62, 92.38]